Protein AF-A0A3A9VWP5-F1 (afdb_monomer_lite)

Structure (mmCIF, N/CA/C/O backbone):
data_AF-A0A3A9VWP5-F1
#
_entry.id   AF-A0A3A9VWP5-F1
#
loop_
_atom_site.group_PDB
_atom_site.id
_atom_site.type_symbol
_atom_site.label_atom_id
_atom_site.label_alt_id
_atom_site.label_comp_id
_atom_site.label_asym_id
_atom_site.label_entity_id
_atom_site.label_seq_id
_atom_site.pdbx_PDB_ins_code
_atom_site.Cartn_x
_atom_site.Cartn_y
_atom_site.Cartn_z
_atom_site.occupancy
_atom_site.B_iso_or_equiv
_atom_site.auth_seq_id
_atom_site.auth_comp_id
_atom_site.auth_asym_id
_atom_site.auth_atom_id
_atom_site.pdbx_PDB_model_num
ATOM 1 N N . MET A 1 1 ? 74.313 27.990 -19.756 1.00 39.00 1 MET A N 1
ATOM 2 C CA . MET A 1 1 ? 74.875 27.556 -18.460 1.00 39.00 1 MET A CA 1
ATOM 3 C C . MET A 1 1 ? 73.698 27.320 -17.524 1.00 39.00 1 MET A C 1
ATOM 5 O O . MET A 1 1 ? 72.881 28.217 -17.370 1.00 39.00 1 MET A O 1
ATOM 9 N N . LEU A 1 2 ? 73.520 26.075 -17.077 1.00 33.16 2 LEU A N 1
ATOM 10 C CA . LEU A 1 2 ? 72.328 25.573 -16.385 1.00 33.16 2 LEU A CA 1
ATOM 11 C C . LEU A 1 2 ? 72.135 26.225 -15.008 1.00 33.16 2 LEU A C 1
ATOM 13 O O . LEU A 1 2 ? 73.020 26.131 -14.165 1.00 33.16 2 LEU A O 1
ATOM 17 N N . VAL A 1 3 ? 70.945 26.770 -14.750 1.00 37.62 3 VAL A N 1
ATOM 18 C CA . VAL A 1 3 ? 70.418 26.945 -13.389 1.00 37.62 3 VAL A CA 1
ATOM 19 C C . VAL A 1 3 ? 69.231 25.995 -13.254 1.00 37.62 3 VAL A C 1
ATOM 21 O O . VAL A 1 3 ? 68.111 26.291 -13.666 1.00 37.62 3 VAL A O 1
ATOM 24 N N . MET A 1 4 ? 69.518 24.790 -12.759 1.00 35.00 4 MET A N 1
ATOM 25 C CA . MET A 1 4 ? 68.520 23.766 -12.459 1.00 35.00 4 MET A CA 1
ATOM 26 C C . MET A 1 4 ? 67.731 24.177 -11.212 1.00 35.00 4 MET A C 1
ATOM 28 O O . MET A 1 4 ? 68.293 24.315 -10.128 1.00 35.00 4 MET A O 1
ATOM 32 N N . HIS A 1 5 ? 66.420 24.340 -11.380 1.00 41.31 5 HIS A N 1
ATOM 33 C CA . HIS A 1 5 ? 65.449 24.437 -10.296 1.00 41.31 5 HIS A CA 1
ATOM 34 C C . HIS A 1 5 ? 65.442 23.144 -9.462 1.00 41.31 5 HIS A C 1
ATOM 36 O O . HIS A 1 5 ? 65.261 22.045 -9.992 1.00 41.31 5 HIS A O 1
ATOM 42 N N . GLN A 1 6 ? 65.601 23.270 -8.143 1.00 43.25 6 GLN A N 1
ATOM 43 C CA . GLN A 1 6 ? 65.328 22.198 -7.188 1.00 43.25 6 GLN A CA 1
ATOM 44 C C . GLN A 1 6 ? 63.811 22.056 -6.998 1.00 43.25 6 GLN A C 1
ATOM 46 O O . GLN A 1 6 ? 63.169 22.903 -6.384 1.00 43.25 6 GLN A O 1
ATOM 51 N N . HIS A 1 7 ? 63.237 20.960 -7.498 1.00 41.66 7 HIS A N 1
ATOM 52 C CA . HIS A 1 7 ? 61.885 20.538 -7.141 1.00 41.66 7 HIS A CA 1
ATOM 53 C C . HIS A 1 7 ? 61.901 19.701 -5.857 1.00 41.66 7 HIS A C 1
ATOM 55 O O . HIS A 1 7 ? 62.554 18.659 -5.762 1.00 41.66 7 HIS A O 1
ATOM 61 N N . ILE A 1 8 ? 61.129 20.175 -4.884 1.00 46.69 8 ILE A N 1
ATOM 62 C CA . ILE A 1 8 ? 60.758 19.520 -3.630 1.00 46.69 8 ILE A CA 1
ATOM 63 C C . ILE A 1 8 ? 60.164 18.133 -3.929 1.00 46.69 8 ILE A C 1
ATOM 65 O O . ILE A 1 8 ? 59.113 18.009 -4.556 1.00 46.69 8 ILE A O 1
ATOM 69 N N . LYS A 1 9 ? 60.829 17.068 -3.466 1.00 42.22 9 LYS A N 1
ATOM 70 C CA . LYS A 1 9 ? 60.308 15.694 -3.512 1.00 42.22 9 LYS A CA 1
ATOM 71 C C . LYS A 1 9 ? 59.456 15.416 -2.272 1.00 42.22 9 LYS A C 1
ATOM 73 O O . LYS A 1 9 ? 59.948 14.834 -1.310 1.00 42.22 9 LYS A O 1
ATOM 78 N N . HIS A 1 10 ? 58.165 15.737 -2.314 1.00 45.00 10 HIS A N 1
ATOM 79 C CA . HIS A 1 10 ? 57.193 15.073 -1.440 1.00 45.00 10 HIS A CA 1
ATOM 80 C C . HIS A 1 10 ? 56.807 13.727 -2.063 1.00 45.00 10 HIS A C 1
ATOM 82 O O . HIS A 1 10 ? 55.883 13.621 -2.869 1.00 45.00 10 HIS A O 1
ATOM 88 N N . LYS A 1 11 ? 57.559 12.675 -1.718 1.00 43.53 11 LYS A N 1
ATOM 89 C CA . LYS A 1 11 ? 57.150 11.298 -2.007 1.00 43.53 11 LYS A CA 1
ATOM 90 C C . LYS A 1 11 ? 56.018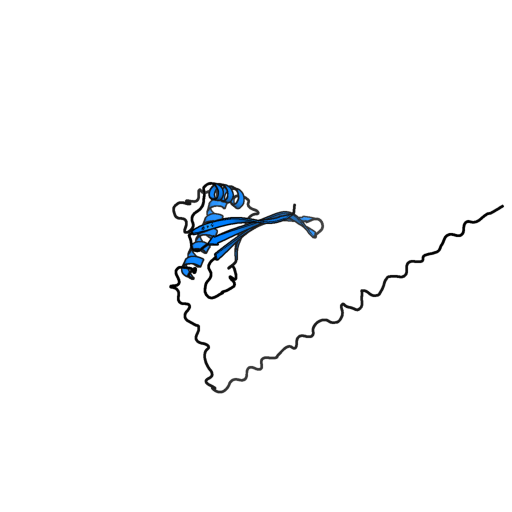 10.911 -1.054 1.00 43.53 11 LYS A C 1
ATOM 92 O O . LYS A 1 11 ? 56.211 10.820 0.153 1.00 43.53 11 LYS A O 1
ATOM 97 N N . LYS A 1 12 ? 54.846 10.685 -1.647 1.00 55.56 12 LYS A N 1
ATOM 98 C CA . LYS A 1 12 ? 53.673 10.015 -1.081 1.00 55.56 12 LYS A CA 1
ATOM 99 C C . LYS A 1 12 ? 54.084 8.711 -0.384 1.00 55.56 12 LYS A C 1
ATOM 101 O O . LYS A 1 12 ? 54.496 7.774 -1.061 1.00 55.56 12 LYS A O 1
ATOM 106 N N . ILE A 1 13 ? 53.943 8.650 0.937 1.00 56.09 13 ILE A N 1
ATOM 107 C CA . ILE A 1 13 ? 53.960 7.405 1.720 1.00 56.09 13 ILE A CA 1
ATOM 108 C C . ILE A 1 13 ? 52.881 7.542 2.797 1.00 56.09 13 ILE A C 1
ATOM 110 O O . ILE A 1 13 ? 53.168 7.867 3.941 1.00 56.09 13 ILE A O 1
ATOM 114 N N . ILE A 1 14 ? 51.618 7.358 2.410 1.00 54.03 14 ILE A N 1
ATOM 115 C CA . ILE A 1 14 ? 50.503 7.125 3.341 1.00 54.03 14 ILE A CA 1
ATOM 116 C C . ILE A 1 14 ? 49.572 6.103 2.681 1.00 54.03 14 ILE A C 1
ATOM 118 O O . ILE A 1 14 ? 48.501 6.440 2.195 1.00 54.03 14 ILE A O 1
ATOM 122 N N . LEU A 1 15 ? 50.040 4.861 2.558 1.00 54.78 15 LEU A N 1
ATOM 123 C CA . LEU A 1 15 ? 49.226 3.681 2.245 1.00 54.78 15 LEU A CA 1
ATOM 124 C C . LEU A 1 15 ? 50.148 2.468 2.453 1.00 54.78 15 LEU A C 1
ATOM 126 O O . LEU A 1 15 ? 50.967 2.195 1.577 1.00 54.78 15 LEU A O 1
ATOM 130 N N . PRO A 1 16 ? 50.155 1.834 3.644 1.00 48.56 16 PRO A N 1
ATOM 131 C CA . PRO A 1 16 ? 49.133 0.824 3.924 1.00 48.56 16 PRO A CA 1
ATOM 132 C C . PRO A 1 16 ? 48.898 0.608 5.439 1.00 48.56 16 PRO A C 1
ATOM 134 O O . PRO A 1 16 ? 49.611 -0.155 6.081 1.00 48.56 16 PRO A O 1
ATOM 137 N N . LEU A 1 17 ? 47.891 1.243 6.039 1.00 48.75 17 LEU A N 1
ATOM 138 C CA . LEU A 1 17 ? 47.486 0.925 7.426 1.00 48.75 17 LEU A CA 1
ATOM 139 C C . LEU A 1 17 ? 46.005 0.545 7.562 1.00 48.75 17 LEU A C 1
ATOM 141 O O . LEU A 1 17 ? 45.564 0.162 8.638 1.00 48.75 17 LEU A O 1
ATOM 145 N N . LEU A 1 18 ? 45.249 0.560 6.460 1.00 51.25 18 LEU A N 1
ATOM 146 C CA . LEU A 1 18 ? 43.810 0.269 6.455 1.00 51.25 18 LEU A CA 1
ATOM 147 C C . LEU A 1 18 ? 43.451 -1.214 6.242 1.00 51.25 18 LEU A C 1
ATOM 149 O O . LEU A 1 18 ? 42.279 -1.563 6.304 1.00 51.25 18 LEU A O 1
ATOM 153 N N . VAL A 1 19 ? 44.430 -2.102 6.029 1.00 53.31 19 VAL A N 1
ATOM 154 C CA . VAL A 1 19 ? 44.166 -3.512 5.657 1.00 53.31 19 VAL A CA 1
ATOM 155 C C . VAL A 1 19 ? 44.115 -4.467 6.865 1.00 53.31 19 VAL A C 1
ATOM 157 O O . VAL A 1 19 ? 43.630 -5.585 6.743 1.00 53.31 19 VAL A O 1
ATOM 160 N N . ILE A 1 20 ? 44.535 -4.052 8.066 1.00 52.91 20 ILE A N 1
ATOM 161 C CA . ILE A 1 20 ? 44.650 -4.977 9.217 1.00 52.91 20 ILE A CA 1
ATOM 162 C C . ILE A 1 20 ? 43.357 -5.067 10.060 1.00 52.91 20 ILE A C 1
ATOM 164 O O . ILE A 1 20 ? 43.195 -6.005 10.838 1.00 52.91 20 ILE A O 1
ATOM 168 N N . TYR A 1 21 ? 42.377 -4.176 9.87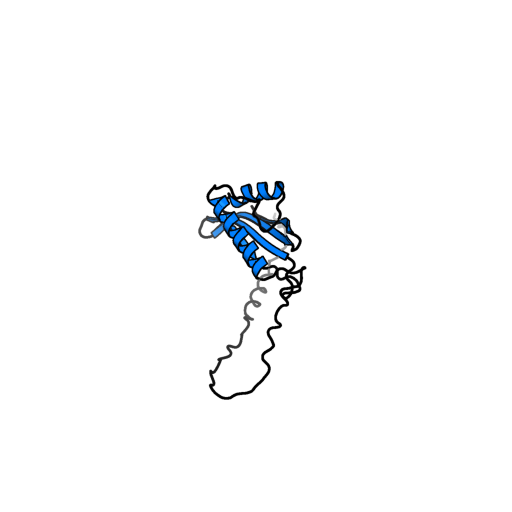0 1.00 50.66 21 TYR A N 1
ATOM 169 C CA . TYR A 1 21 ? 41.149 -4.188 10.685 1.00 50.66 21 TYR A CA 1
ATOM 170 C C . TYR A 1 21 ? 40.071 -5.190 10.225 1.00 50.66 21 TYR A C 1
ATOM 172 O O . TYR A 1 21 ? 39.082 -5.383 10.926 1.00 50.66 21 TYR A O 1
ATOM 180 N N . PHE A 1 22 ? 40.261 -5.875 9.091 1.00 52.00 22 PHE A N 1
ATOM 181 C CA . PHE A 1 22 ? 39.265 -6.804 8.531 1.00 52.00 22 PHE A CA 1
ATOM 182 C C . PHE A 1 22 ? 39.345 -8.251 9.058 1.00 52.00 22 PHE A C 1
ATOM 184 O O . PHE A 1 22 ? 38.541 -9.085 8.651 1.00 52.00 22 PHE A O 1
ATOM 191 N N . LEU A 1 23 ? 40.276 -8.575 9.967 1.00 50.50 23 LEU A N 1
ATOM 192 C CA . LEU A 1 23 ? 40.486 -9.960 10.429 1.00 50.50 23 LEU A CA 1
ATOM 193 C C . LEU A 1 23 ? 39.934 -10.292 11.824 1.00 50.50 23 LEU A C 1
ATOM 195 O O . LEU A 1 23 ? 40.005 -11.449 12.235 1.00 50.50 23 LEU A O 1
ATOM 199 N N . PHE A 1 24 ? 39.293 -9.354 12.526 1.00 52.22 24 PHE A N 1
ATOM 200 C CA . PHE A 1 24 ? 38.488 -9.690 13.709 1.00 52.22 24 PHE A CA 1
ATOM 201 C C . PHE A 1 24 ? 37.051 -10.041 13.307 1.00 52.22 24 PHE A C 1
ATOM 203 O O . PHE A 1 24 ? 36.079 -9.419 13.726 1.00 52.22 24 PHE A O 1
ATOM 210 N N . GLY A 1 25 ? 36.931 -11.080 12.476 1.00 49.72 25 GLY A N 1
ATOM 211 C CA . GLY A 1 25 ? 35.673 -11.782 12.260 1.00 49.72 25 GLY A CA 1
ATOM 212 C C . GLY A 1 25 ? 35.195 -12.384 13.580 1.00 49.72 25 GLY A C 1
ATOM 213 O O . GLY A 1 25 ? 35.897 -13.179 14.210 1.00 49.72 25 GLY A O 1
ATOM 214 N N . CYS A 1 26 ? 34.002 -11.980 14.012 1.00 48.62 26 CYS A N 1
ATOM 215 C CA . CYS A 1 26 ? 33.315 -12.529 15.169 1.00 48.62 26 CYS A CA 1
ATOM 216 C C . CYS A 1 26 ? 33.244 -14.062 15.080 1.00 48.62 26 CYS A C 1
ATOM 218 O O . CYS A 1 26 ? 32.480 -14.619 14.294 1.00 48.62 26 CYS A O 1
ATOM 220 N N . LYS A 1 27 ? 33.998 -14.758 15.938 1.00 51.50 27 LYS A N 1
ATOM 221 C CA . LYS A 1 27 ? 33.702 -16.149 16.287 1.00 51.50 27 LYS A CA 1
ATOM 222 C C . LYS A 1 27 ? 32.406 -16.159 17.096 1.00 51.50 27 LYS A C 1
ATOM 224 O O . LYS A 1 27 ? 32.422 -15.829 18.278 1.00 51.50 27 LYS A O 1
ATOM 229 N N . GLN A 1 28 ? 31.290 -16.535 16.478 1.00 56.50 28 GLN A N 1
ATOM 230 C CA . GLN A 1 28 ? 30.118 -16.974 17.233 1.00 56.50 28 GLN A CA 1
ATOM 231 C C . GLN A 1 28 ? 30.307 -18.449 17.624 1.00 56.50 28 GLN A C 1
ATOM 233 O O . GLN A 1 28 ? 30.617 -19.269 16.756 1.00 56.50 28 GLN A O 1
ATOM 238 N N . PRO A 1 29 ? 30.150 -18.818 18.906 1.00 45.47 29 PRO A N 1
ATOM 239 C CA . PRO A 1 29 ? 30.173 -20.214 19.307 1.00 45.47 29 PRO A CA 1
ATOM 240 C C . PRO A 1 29 ? 28.915 -20.917 18.783 1.00 45.47 29 PRO A C 1
ATOM 242 O O . PRO A 1 29 ? 27.793 -20.544 19.129 1.00 45.47 29 PRO A O 1
ATOM 245 N N . LYS A 1 30 ? 29.107 -21.965 17.972 1.00 47.75 30 LYS A N 1
ATOM 246 C CA . LYS A 1 30 ? 28.083 -22.990 17.752 1.00 47.75 30 LYS A CA 1
ATOM 247 C C . LYS A 1 30 ? 27.788 -23.632 19.107 1.00 47.75 30 LYS A C 1
ATOM 249 O O . LYS A 1 30 ? 28.654 -24.292 19.672 1.00 47.75 30 LYS A O 1
ATOM 254 N N . LYS A 1 31 ? 26.590 -23.407 19.646 1.00 41.41 31 LYS A N 1
ATOM 255 C CA . LYS A 1 31 ? 26.043 -24.279 20.683 1.00 41.41 31 LYS A CA 1
ATOM 256 C C . LYS A 1 31 ? 25.399 -25.458 19.972 1.00 41.41 31 LYS A C 1
ATOM 258 O O . LYS A 1 31 ? 24.345 -25.305 19.360 1.00 41.41 31 LYS A O 1
ATOM 263 N N . ASP A 1 32 ? 26.066 -26.601 20.041 1.00 38.09 32 ASP A N 1
ATOM 264 C CA . ASP A 1 32 ? 25.454 -27.895 19.782 1.00 38.09 32 ASP A CA 1
ATOM 265 C C . ASP A 1 32 ? 24.284 -28.065 20.756 1.00 38.09 32 ASP A C 1
ATOM 267 O O . ASP A 1 32 ? 24.464 -28.088 21.976 1.00 38.09 32 ASP A O 1
ATOM 271 N N . VAL A 1 33 ? 23.065 -28.129 20.223 1.00 34.00 33 VAL A N 1
ATOM 272 C CA . VAL A 1 33 ? 21.908 -28.588 20.990 1.00 34.00 33 VAL A CA 1
ATOM 273 C C . VAL A 1 33 ? 21.975 -30.108 20.983 1.00 34.00 33 VAL A C 1
ATOM 275 O O . VAL A 1 33 ? 21.520 -30.767 20.051 1.00 34.00 33 VAL A O 1
ATOM 278 N N . VAL A 1 34 ? 22.599 -30.651 22.026 1.00 34.94 34 VAL A N 1
ATOM 279 C CA . VAL A 1 34 ? 22.413 -32.040 22.438 1.00 34.94 34 VAL A CA 1
ATOM 280 C C . VAL A 1 34 ? 20.942 -32.183 22.826 1.00 34.94 34 VAL A C 1
ATOM 282 O O . VAL A 1 34 ? 20.471 -31.537 23.761 1.00 34.94 34 VAL A O 1
ATOM 285 N N . ILE A 1 35 ? 20.203 -32.983 22.061 1.00 37.78 35 ILE A N 1
ATOM 286 C CA . ILE A 1 35 ? 18.861 -33.427 22.429 1.00 37.78 35 ILE A CA 1
ATOM 287 C C . ILE A 1 35 ? 19.057 -34.472 23.526 1.00 37.78 35 ILE A C 1
ATOM 289 O O . ILE A 1 35 ? 19.353 -35.627 23.229 1.00 37.78 35 ILE A O 1
ATOM 293 N N . ASP A 1 36 ? 18.927 -34.049 24.781 1.00 31.66 36 ASP A N 1
ATOM 294 C CA . ASP A 1 36 ? 18.772 -34.961 25.908 1.00 31.66 36 ASP A CA 1
ATOM 295 C C . ASP A 1 36 ? 17.282 -35.044 26.257 1.00 31.66 36 ASP A C 1
ATOM 297 O O . ASP A 1 36 ? 16.628 -34.055 26.603 1.00 31.66 36 ASP A O 1
ATOM 301 N N . VAL A 1 37 ? 16.722 -36.232 26.058 1.00 42.62 37 VAL A N 1
ATOM 302 C CA . VAL A 1 37 ? 15.343 -36.576 26.391 1.00 42.62 37 VAL A CA 1
ATOM 303 C C . VAL A 1 37 ? 15.365 -37.107 27.815 1.00 42.62 37 VAL A C 1
ATOM 305 O O . VAL A 1 37 ? 15.712 -38.267 27.994 1.00 42.62 37 VAL A O 1
ATOM 308 N N . SER A 1 38 ? 14.968 -36.309 28.813 1.00 37.00 38 SER A N 1
ATOM 309 C CA . SER A 1 38 ? 14.271 -36.805 30.016 1.00 37.00 38 SER A CA 1
ATOM 310 C C . SER A 1 38 ? 14.025 -35.717 31.071 1.00 37.00 38 SER A C 1
ATOM 312 O O . SER A 1 38 ? 14.911 -34.955 31.443 1.00 37.00 38 SER A O 1
ATOM 314 N N . SER A 1 39 ? 12.829 -35.807 31.660 1.00 35.19 39 SER A N 1
ATOM 315 C CA . SER A 1 39 ? 12.417 -35.382 33.008 1.00 35.19 39 SER A CA 1
ATOM 316 C C . SER A 1 39 ? 12.079 -33.907 33.285 1.00 35.19 39 SER A C 1
ATOM 318 O O . SER A 1 39 ? 12.922 -33.082 33.609 1.00 35.19 39 SER A O 1
ATOM 320 N N . ASN A 1 40 ? 10.764 -33.651 33.244 1.00 41.94 40 ASN A N 1
ATOM 321 C CA . ASN A 1 40 ? 9.953 -32.876 34.194 1.00 41.94 40 ASN A CA 1
ATOM 322 C C . ASN A 1 40 ? 10.684 -31.931 35.160 1.00 41.94 40 ASN A C 1
ATOM 324 O O . ASN A 1 40 ? 11.117 -32.368 36.224 1.00 41.94 40 ASN A O 1
ATOM 328 N N . ILE A 1 41 ? 10.596 -30.625 34.893 1.00 36.34 41 ILE A N 1
ATOM 329 C CA . ILE A 1 41 ? 10.503 -29.598 35.936 1.00 36.34 41 ILE A CA 1
ATOM 330 C C . ILE A 1 41 ? 9.446 -28.583 35.490 1.00 36.34 41 ILE A C 1
ATOM 332 O O . ILE A 1 41 ? 9.575 -27.928 34.458 1.00 36.34 41 ILE A O 1
ATOM 336 N N . ASN A 1 42 ? 8.365 -28.515 36.268 1.00 45.38 42 ASN A N 1
ATOM 337 C CA . ASN A 1 42 ? 7.396 -27.431 36.245 1.00 45.38 42 ASN A CA 1
ATOM 338 C C . ASN A 1 42 ? 8.130 -26.110 36.470 1.00 45.38 42 ASN A C 1
ATOM 340 O O . ASN A 1 42 ? 8.498 -25.824 37.602 1.00 45.38 42 ASN A O 1
ATOM 344 N N . ASP A 1 43 ? 8.269 -25.290 35.435 1.00 36.25 43 ASP A N 1
ATOM 345 C CA . ASP A 1 43 ? 8.507 -23.869 35.628 1.00 36.25 43 ASP A CA 1
ATOM 346 C C . ASP A 1 43 ? 7.739 -23.060 34.587 1.00 36.25 43 ASP A C 1
ATOM 348 O O . ASP A 1 43 ? 8.029 -23.056 33.394 1.00 36.25 43 ASP A O 1
ATOM 352 N N . SER A 1 44 ? 6.677 -22.439 35.103 1.00 42.34 44 SER A N 1
ATOM 353 C CA . SER A 1 44 ? 6.071 -21.199 34.630 1.00 42.34 44 SER A CA 1
ATOM 354 C C . SER A 1 44 ? 6.069 -20.983 33.112 1.00 42.34 44 SER A C 1
ATOM 356 O O . SER A 1 44 ? 6.861 -20.231 32.553 1.00 42.34 44 SER A O 1
ATOM 358 N N . ILE A 1 45 ? 5.041 -21.539 32.459 1.00 39.69 45 ILE A N 1
ATOM 359 C CA . ILE A 1 45 ? 4.481 -20.959 31.233 1.00 39.69 45 ILE A CA 1
ATOM 360 C C . ILE A 1 45 ? 4.351 -19.449 31.497 1.00 39.69 45 ILE A C 1
ATOM 362 O O . ILE A 1 45 ? 3.547 -19.078 32.365 1.00 39.69 45 ILE A O 1
ATOM 366 N N . PRO A 1 46 ? 5.081 -18.552 30.803 1.00 38.44 46 PRO A N 1
ATOM 367 C CA . PRO A 1 46 ? 4.691 -17.162 30.820 1.00 38.44 46 PRO A CA 1
ATOM 368 C C . PRO A 1 46 ? 3.312 -17.171 30.179 1.00 38.44 46 PRO A C 1
ATOM 370 O O . PRO A 1 46 ? 3.171 -17.489 28.995 1.00 38.44 46 PRO A O 1
ATOM 373 N N . LYS A 1 47 ? 2.277 -16.934 30.998 1.00 37.50 47 LYS A N 1
ATOM 374 C CA . LYS A 1 47 ? 0.929 -16.632 30.527 1.00 37.50 47 LYS A CA 1
ATOM 375 C C . LYS A 1 47 ? 1.128 -15.739 29.311 1.00 37.50 47 LYS A C 1
ATOM 377 O O . LYS A 1 47 ? 1.603 -14.616 29.463 1.00 37.50 47 LYS A O 1
ATOM 382 N N . LYS A 1 48 ? 0.790 -16.238 28.116 1.00 41.59 48 LYS A N 1
ATOM 383 C CA . LYS A 1 48 ? 0.406 -15.365 27.014 1.00 41.59 48 LYS A CA 1
ATOM 384 C C . LYS A 1 48 ? -0.671 -14.497 27.633 1.00 41.59 48 LYS A C 1
ATOM 386 O O . LYS A 1 48 ? -1.781 -14.976 27.869 1.00 41.59 48 LYS A O 1
ATOM 391 N N . THR A 1 49 ? -0.294 -13.287 28.031 1.00 37.94 49 THR A N 1
ATOM 392 C CA . THR A 1 49 ? -1.226 -12.254 28.431 1.00 37.94 49 THR A CA 1
ATOM 393 C C . THR A 1 49 ? -2.224 -12.233 27.297 1.00 37.94 49 THR A C 1
ATOM 395 O O . THR A 1 49 ? -1.850 -11.950 26.161 1.00 37.94 49 THR A O 1
ATOM 398 N N . GLN A 1 50 ? -3.446 -12.689 27.571 1.00 42.94 50 GLN A N 1
ATOM 399 C CA . GLN A 1 50 ? -4.543 -12.529 26.639 1.00 42.94 50 GLN A CA 1
ATOM 400 C C . GLN A 1 50 ? -4.587 -11.031 26.376 1.00 42.94 50 GLN A C 1
ATOM 402 O O . GLN A 1 50 ? -4.923 -10.253 27.273 1.00 42.94 50 GLN A O 1
ATOM 407 N N . VAL A 1 51 ? -4.099 -10.634 25.201 1.00 48.78 51 VAL A N 1
ATOM 408 C CA . VAL A 1 51 ? -4.183 -9.264 24.723 1.00 48.78 51 VAL A CA 1
ATOM 409 C C . VAL A 1 51 ? -5.661 -8.938 24.828 1.00 48.78 51 VAL A C 1
ATOM 411 O O . VAL A 1 51 ? -6.499 -9.632 24.257 1.00 48.78 51 VAL A O 1
ATOM 414 N N . LYS A 1 52 ? -6.000 -7.972 25.682 1.00 45.75 52 LYS A N 1
ATOM 415 C CA . LYS A 1 52 ? -7.368 -7.483 25.788 1.00 45.75 52 LYS A CA 1
ATOM 416 C C . LYS A 1 52 ? -7.703 -6.863 24.432 1.00 45.75 52 LYS A C 1
ATOM 418 O O . LYS A 1 52 ? -7.423 -5.689 24.222 1.00 45.75 52 LYS A O 1
ATOM 423 N N . ASP A 1 53 ? -8.337 -7.637 23.556 1.00 54.72 53 ASP A N 1
ATOM 424 C CA . ASP A 1 53 ? -8.824 -7.247 22.220 1.00 54.72 53 ASP A CA 1
ATOM 425 C C . ASP A 1 53 ? -9.843 -6.081 22.236 1.00 54.72 53 ASP A C 1
ATOM 427 O O . ASP A 1 53 ? -10.347 -5.671 21.197 1.00 54.72 53 ASP A O 1
ATOM 431 N N . ASN A 1 54 ? -10.136 -5.500 23.404 1.00 57.50 54 ASN A N 1
ATOM 432 C CA . ASN A 1 54 ? -11.206 -4.525 23.607 1.00 57.50 54 ASN A CA 1
ATOM 433 C C . ASN A 1 54 ? -10.715 -3.117 23.978 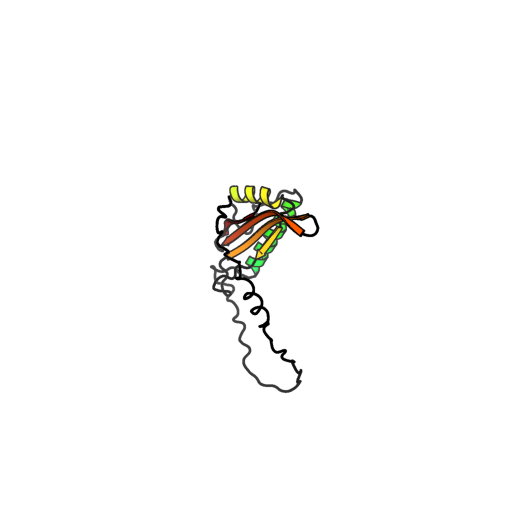1.00 57.50 54 ASN A C 1
ATOM 435 O O . ASN A 1 54 ? -11.492 -2.332 24.522 1.00 57.50 54 ASN A O 1
ATOM 439 N N . ASN A 1 55 ? -9.451 -2.759 23.730 1.00 70.44 55 ASN A N 1
ATOM 440 C CA . ASN A 1 55 ? -9.057 -1.353 23.841 1.00 70.44 55 ASN A CA 1
ATOM 441 C C . ASN A 1 55 ? -9.489 -0.603 22.564 1.00 70.44 55 ASN A C 1
ATOM 443 O O . ASN A 1 55 ? -8.897 -0.829 21.510 1.00 70.44 55 ASN A O 1
ATOM 447 N N . PRO A 1 56 ? -10.459 0.331 22.635 1.00 76.31 56 PRO A N 1
ATOM 448 C CA . PRO A 1 56 ? -10.986 1.025 21.456 1.00 76.31 56 PRO A CA 1
ATOM 449 C C . PRO A 1 56 ? -9.936 1.872 20.718 1.00 76.31 56 PRO A C 1
ATOM 451 O O . PRO A 1 56 ? -10.174 2.310 19.596 1.00 76.31 56 PRO A O 1
ATOM 454 N N . LYS A 1 57 ? -8.776 2.121 21.340 1.00 82.38 57 LYS A N 1
ATOM 455 C CA . LYS A 1 57 ? -7.671 2.890 20.757 1.00 82.38 57 LYS A CA 1
ATOM 456 C C . LYS A 1 57 ? -6.661 2.037 19.985 1.00 82.38 57 LYS A C 1
ATOM 458 O O . LYS A 1 57 ? -5.822 2.623 19.308 1.00 82.38 57 LYS A O 1
ATOM 463 N N . CYS A 1 58 ? -6.723 0.710 20.089 1.00 84.44 58 CYS A N 1
ATOM 464 C CA . CYS A 1 58 ? -5.805 -0.192 19.397 1.00 84.44 58 CYS A CA 1
ATOM 465 C C . CYS A 1 58 ? -6.514 -0.882 18.226 1.00 84.44 58 CYS A C 1
ATOM 467 O O . CYS A 1 58 ? -7.732 -1.077 18.230 1.00 84.44 58 CYS A O 1
ATOM 469 N N . PHE A 1 59 ? -5.742 -1.279 17.227 1.00 85.88 59 PHE A N 1
ATOM 470 C CA . PHE A 1 59 ? -6.171 -2.230 16.221 1.00 85.88 59 PHE A CA 1
ATOM 471 C C . PHE A 1 59 ? -6.171 -3.639 16.809 1.00 85.88 59 PHE A C 1
ATOM 473 O O . PHE A 1 59 ? -5.188 -4.083 17.400 1.00 85.88 59 PHE A O 1
ATOM 480 N N . SER A 1 60 ? -7.281 -4.345 16.621 1.00 85.50 60 SER A N 1
ATOM 481 C CA . SER A 1 60 ? -7.336 -5.787 16.843 1.00 85.50 60 SER A CA 1
ATOM 482 C C . SER A 1 60 ? -6.643 -6.527 15.697 1.00 85.50 60 SER A C 1
ATOM 484 O O . SER A 1 60 ? -6.446 -5.984 14.605 1.00 85.50 60 SER A O 1
ATOM 486 N N . THR A 1 61 ? -6.338 -7.809 15.901 1.00 83.81 61 THR A N 1
ATOM 487 C CA . THR A 1 61 ? -5.806 -8.668 14.826 1.00 83.81 61 THR A CA 1
ATOM 488 C C . THR A 1 61 ? -6.742 -8.704 13.610 1.00 83.81 61 THR A C 1
ATOM 490 O O . THR A 1 61 ? -6.280 -8.632 12.473 1.00 83.81 61 THR A O 1
ATOM 493 N N . ASN A 1 62 ? -8.057 -8.733 13.848 1.00 87.25 62 ASN A N 1
ATOM 494 C CA . ASN A 1 62 ? -9.077 -8.709 12.797 1.00 87.25 62 ASN A CA 1
ATOM 495 C C . ASN A 1 62 ? -9.078 -7.385 12.015 1.00 87.25 62 ASN A C 1
ATOM 497 O O . ASN A 1 62 ? -9.252 -7.384 10.800 1.00 87.25 62 ASN A O 1
ATOM 501 N N . ASP A 1 63 ? -8.858 -6.247 12.683 1.00 87.12 63 ASP A N 1
ATOM 502 C CA . ASP A 1 63 ? -8.746 -4.963 11.983 1.00 87.12 63 ASP A CA 1
ATOM 503 C C . ASP A 1 63 ? -7.526 -4.940 11.054 1.00 87.12 63 ASP A C 1
ATOM 505 O O . ASP A 1 63 ? -7.624 -4.497 9.909 1.00 87.12 63 ASP A O 1
ATOM 509 N N . ILE A 1 64 ? -6.386 -5.453 11.533 1.00 85.44 64 ILE A N 1
ATOM 510 C CA . ILE A 1 64 ? -5.148 -5.549 10.749 1.00 85.44 64 ILE A CA 1
ATOM 511 C C . ILE A 1 64 ? -5.371 -6.434 9.522 1.00 85.44 64 ILE A C 1
ATOM 513 O O . ILE A 1 64 ? -4.944 -6.080 8.425 1.00 85.44 64 ILE A O 1
ATOM 517 N N . GLU A 1 65 ? -6.056 -7.566 9.680 1.00 87.38 65 GLU A N 1
ATOM 518 C CA . GLU A 1 65 ? -6.375 -8.466 8.572 1.00 87.38 65 GLU A CA 1
ATOM 519 C C . GLU A 1 65 ? -7.315 -7.816 7.546 1.00 87.38 65 GLU A C 1
ATOM 521 O O . GLU A 1 65 ? -7.053 -7.883 6.345 1.00 87.38 65 GLU A O 1
ATOM 526 N N . LYS A 1 66 ? -8.362 -7.115 7.996 1.00 90.38 66 LYS A N 1
ATOM 527 C CA . LYS A 1 66 ? -9.279 -6.383 7.106 1.00 90.38 66 LYS A CA 1
ATOM 528 C C . LYS A 1 66 ? -8.561 -5.313 6.293 1.00 90.38 66 LYS A C 1
ATOM 530 O O . LYS A 1 66 ? -8.723 -5.258 5.077 1.00 90.38 66 LYS A O 1
ATOM 535 N N . ILE A 1 67 ? -7.747 -4.489 6.951 1.00 89.81 67 ILE A N 1
ATOM 536 C CA . ILE A 1 67 ? -6.950 -3.449 6.289 1.00 89.81 67 ILE A CA 1
ATOM 537 C C . ILE A 1 67 ? -5.921 -4.088 5.352 1.00 89.81 67 ILE A C 1
ATOM 539 O O . ILE A 1 67 ? -5.662 -3.577 4.264 1.00 89.81 67 ILE A O 1
ATOM 543 N N . SER A 1 68 ? -5.381 -5.245 5.732 1.00 86.75 68 SER A N 1
ATOM 544 C CA . SER A 1 68 ? -4.423 -5.965 4.908 1.00 86.75 68 SER A CA 1
ATOM 545 C C . SER A 1 68 ? -5.023 -6.472 3.602 1.00 86.75 68 SER A C 1
ATOM 547 O O . SER A 1 68 ? -4.502 -6.221 2.514 1.00 86.75 68 SER A O 1
ATOM 549 N N . ASN A 1 69 ? -6.172 -7.134 3.705 1.00 90.50 69 ASN A N 1
ATOM 550 C CA . ASN A 1 69 ? -6.906 -7.640 2.554 1.00 90.50 69 ASN A CA 1
ATOM 551 C C . ASN A 1 69 ? -7.418 -6.502 1.666 1.00 90.50 69 ASN A C 1
ATOM 553 O O . ASN A 1 69 ? -7.418 -6.633 0.443 1.00 90.50 69 ASN A O 1
ATOM 557 N N . HIS A 1 70 ? -7.794 -5.373 2.271 1.00 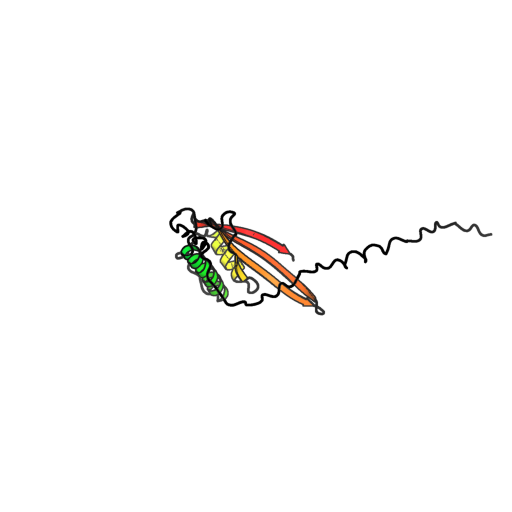92.56 70 HIS A N 1
ATOM 558 C CA . HIS A 1 70 ? -8.167 -4.162 1.549 1.00 92.56 70 HIS A CA 1
ATOM 559 C C . HIS A 1 70 ? -7.060 -3.677 0.612 1.00 92.56 70 HIS A C 1
ATOM 561 O O . HIS A 1 70 ? -7.310 -3.549 -0.584 1.00 92.56 70 HIS A O 1
ATOM 567 N N . TYR A 1 71 ? -5.836 -3.473 1.111 1.00 90.88 71 TYR A N 1
ATOM 568 C CA . TYR A 1 71 ? -4.735 -2.977 0.278 1.00 90.88 71 TYR A CA 1
ATOM 569 C C . TYR A 1 71 ? -4.323 -3.958 -0.821 1.00 90.88 71 TYR A C 1
ATOM 571 O O . TYR A 1 71 ? -4.105 -3.533 -1.954 1.00 90.88 71 TYR A O 1
ATOM 579 N N . LYS A 1 72 ? -4.309 -5.266 -0.525 1.00 89.56 72 LYS A N 1
ATOM 580 C CA . LYS A 1 72 ? -4.059 -6.308 -1.535 1.00 89.56 72 LYS A CA 1
ATOM 581 C C . LYS A 1 72 ? -5.078 -6.248 -2.673 1.00 89.56 72 LYS A C 1
ATOM 583 O O . LYS A 1 72 ? -4.698 -6.201 -3.839 1.00 89.56 72 LYS A O 1
ATOM 588 N N . LYS A 1 73 ? -6.370 -6.194 -2.332 1.00 92.44 73 LYS A N 1
ATOM 589 C CA . LYS A 1 73 ? -7.458 -6.107 -3.315 1.00 92.44 73 LYS A CA 1
ATOM 590 C C . LYS A 1 73 ? -7.397 -4.801 -4.107 1.00 92.44 73 LYS A C 1
ATOM 592 O O . LYS A 1 73 ? -7.642 -4.795 -5.307 1.00 92.44 73 LYS A O 1
ATOM 597 N N . LEU A 1 74 ? -7.094 -3.693 -3.436 1.00 92.44 74 LEU A N 1
ATOM 598 C CA . LEU A 1 74 ? -6.981 -2.379 -4.055 1.00 92.44 74 LEU A CA 1
ATOM 599 C C . LEU A 1 74 ? -5.849 -2.342 -5.092 1.00 92.44 74 LEU A C 1
ATOM 601 O O . LEU A 1 74 ? -6.069 -1.869 -6.206 1.00 92.44 74 LEU A O 1
ATOM 605 N N . GLU A 1 75 ? -4.677 -2.892 -4.769 1.00 91.12 75 GLU A N 1
ATOM 606 C CA . GLU A 1 75 ? -3.566 -3.026 -5.715 1.00 91.12 75 GLU A CA 1
ATOM 607 C C . GLU A 1 75 ? -3.938 -3.913 -6.914 1.00 91.12 75 GLU A C 1
ATOM 609 O O . GLU A 1 75 ? -3.756 -3.497 -8.058 1.00 91.12 75 GLU A O 1
ATOM 614 N N . GLU A 1 76 ? -4.502 -5.098 -6.666 1.00 91.69 76 GLU A N 1
ATOM 615 C CA . GLU A 1 76 ? -4.907 -6.052 -7.708 1.00 91.69 76 GLU A CA 1
ATOM 616 C C . GLU A 1 76 ? -5.907 -5.436 -8.699 1.00 91.69 76 GLU A C 1
ATOM 618 O O . GLU A 1 76 ? -5.691 -5.447 -9.914 1.00 91.69 76 GLU A O 1
ATOM 623 N N . VAL A 1 77 ? -6.983 -4.838 -8.180 1.00 92.38 77 VAL A N 1
ATOM 624 C CA . VAL A 1 77 ? -8.047 -4.238 -8.993 1.00 92.38 77 VAL A CA 1
ATOM 625 C C . VAL A 1 77 ? -7.510 -3.063 -9.808 1.00 92.38 77 VAL A C 1
ATOM 627 O O . VAL A 1 77 ? -7.722 -3.026 -11.021 1.00 92.38 77 VAL A O 1
ATOM 630 N N . ILE A 1 78 ? -6.764 -2.140 -9.189 1.00 90.75 78 ILE A N 1
ATOM 631 C CA . ILE A 1 78 ? -6.227 -0.970 -9.898 1.00 90.75 78 ILE A CA 1
ATOM 632 C C . ILE A 1 78 ? -5.254 -1.394 -11.008 1.00 90.75 78 ILE A C 1
ATOM 634 O O . ILE A 1 78 ? -5.324 -0.846 -12.112 1.00 90.75 78 ILE A O 1
ATOM 638 N N . LYS A 1 79 ? -4.389 -2.387 -10.756 1.00 90.19 79 LYS A N 1
ATOM 639 C CA . LYS A 1 79 ? -3.454 -2.918 -11.763 1.00 90.19 79 LYS A CA 1
ATOM 640 C C . LYS A 1 79 ? -4.155 -3.633 -12.913 1.00 90.19 79 LYS A C 1
ATOM 642 O O . LYS A 1 79 ? -3.694 -3.544 -14.046 1.00 90.19 79 LYS A O 1
ATOM 647 N N . SER A 1 80 ? -5.282 -4.292 -12.648 1.00 91.00 80 SER A N 1
ATOM 648 C CA . SER A 1 80 ? -6.102 -4.927 -13.690 1.00 91.00 80 SER A CA 1
ATOM 649 C C . SER A 1 80 ? -6.861 -3.929 -14.580 1.00 91.00 80 SER A C 1
ATOM 651 O O . SER A 1 80 ? -7.472 -4.325 -15.569 1.00 91.00 80 SER A O 1
ATOM 653 N N . GLY A 1 81 ? -6.839 -2.632 -14.245 1.00 87.88 81 GLY A N 1
ATOM 654 C CA . GLY A 1 81 ? -7.561 -1.587 -14.974 1.00 87.88 81 GLY A CA 1
ATOM 655 C C . GLY A 1 81 ? -9.050 -1.489 -14.627 1.00 87.88 81 GLY A C 1
ATOM 656 O O . GLY A 1 81 ? -9.753 -0.669 -15.216 1.00 87.88 81 GLY A O 1
ATOM 657 N N . VAL A 1 82 ? -9.523 -2.280 -13.662 1.00 91.06 82 VAL A N 1
ATOM 658 C CA . VAL A 1 82 ? -10.901 -2.250 -13.162 1.00 91.06 82 VAL A CA 1
ATOM 659 C C . VAL A 1 82 ? -11.073 -1.108 -12.154 1.00 91.06 82 VAL A C 1
ATOM 661 O O . VAL A 1 82 ? -10.146 -0.732 -11.433 1.00 91.06 82 VAL A O 1
ATOM 664 N N . GLU A 1 83 ? -12.270 -0.521 -12.102 1.00 89.00 83 GLU A N 1
ATOM 665 C CA . GLU A 1 83 ? -12.590 0.495 -11.103 1.00 89.00 83 GLU A CA 1
ATOM 666 C C . GLU A 1 83 ? -12.759 -0.127 -9.710 1.00 89.00 83 GLU A C 1
ATOM 668 O O . GLU A 1 83 ? -13.569 -1.028 -9.499 1.00 89.00 83 GLU A O 1
ATOM 673 N N . TYR A 1 84 ? -11.982 0.375 -8.751 1.00 91.50 84 TYR A N 1
ATOM 674 C CA . TYR A 1 84 ? -12.110 0.011 -7.347 1.00 91.50 84 TYR A CA 1
ATOM 675 C C . TYR A 1 84 ? -13.181 0.867 -6.661 1.00 91.50 84 TYR A C 1
ATOM 677 O O . TYR A 1 84 ? -13.149 2.097 -6.756 1.00 91.50 84 TYR A O 1
ATOM 685 N N . ASP A 1 85 ? -14.088 0.218 -5.933 1.00 90.38 85 ASP A N 1
ATOM 686 C CA . ASP A 1 85 ? -15.105 0.875 -5.116 1.00 90.38 85 ASP A CA 1
ATOM 687 C C . ASP A 1 85 ? -14.542 1.271 -3.741 1.00 90.38 85 ASP A C 1
ATOM 689 O O . ASP A 1 85 ? -14.361 0.440 -2.850 1.00 90.38 85 ASP A O 1
ATOM 693 N N . PHE A 1 86 ? -14.289 2.567 -3.564 1.00 91.38 86 PHE A N 1
ATOM 694 C CA . PHE A 1 86 ? -13.784 3.134 -2.314 1.00 91.38 86 PHE A CA 1
ATOM 695 C C . PHE A 1 86 ? -14.871 3.317 -1.242 1.00 91.38 86 PHE A C 1
ATOM 697 O O . PHE A 1 86 ? -14.525 3.551 -0.086 1.00 91.38 86 PHE A O 1
ATOM 704 N N . THR A 1 87 ? -16.162 3.192 -1.580 1.00 88.81 87 THR A N 1
ATOM 705 C CA . THR A 1 87 ? -17.265 3.413 -0.623 1.00 88.81 87 THR A CA 1
ATOM 706 C C . THR A 1 87 ? -17.342 2.330 0.453 1.00 88.81 87 THR A C 1
ATOM 708 O O . THR A 1 87 ? -17.757 2.606 1.574 1.00 88.81 87 THR A O 1
ATOM 711 N N . ASN A 1 88 ? -16.872 1.119 0.138 1.00 86.00 88 ASN A N 1
ATOM 712 C CA . ASN A 1 88 ? -16.835 -0.034 1.043 1.00 86.00 88 ASN A CA 1
ATOM 713 C C . ASN A 1 88 ? -15.447 -0.266 1.673 1.00 86.00 88 ASN A C 1
ATOM 715 O O . ASN A 1 88 ? -15.139 -1.362 2.149 1.00 86.00 88 ASN A O 1
ATOM 719 N N . SER A 1 89 ? -14.588 0.755 1.654 1.00 90.31 89 SER A N 1
ATOM 720 C CA . SER A 1 89 ? -13.254 0.701 2.250 1.00 90.31 89 SER A CA 1
ATOM 721 C C . SER A 1 89 ? -13.326 0.631 3.788 1.00 90.31 89 SER A C 1
ATOM 723 O O . SER A 1 89 ? -14.128 1.339 4.395 1.00 90.31 89 SER A O 1
ATOM 725 N N . PRO A 1 90 ? -12.460 -0.153 4.463 1.00 89.44 90 PRO A N 1
ATOM 726 C CA . PRO A 1 90 ? -12.346 -0.149 5.923 1.00 89.44 90 PRO A CA 1
ATOM 727 C C . PRO A 1 90 ? -11.648 1.108 6.475 1.00 89.44 90 PRO A C 1
ATOM 729 O O . PRO A 1 90 ? -11.507 1.240 7.691 1.00 89.44 90 PRO A O 1
ATOM 732 N N . VAL A 1 91 ? -11.167 1.997 5.601 1.00 89.94 91 VAL A N 1
ATOM 733 C CA . VAL A 1 91 ? -10.519 3.270 5.946 1.00 89.94 91 VAL A CA 1
ATOM 734 C C . VAL A 1 91 ? -11.085 4.402 5.097 1.00 89.94 91 VAL A C 1
ATOM 736 O O . VAL A 1 91 ? -11.508 4.183 3.960 1.00 89.94 91 VAL A O 1
ATOM 739 N N . GLU A 1 92 ? -11.055 5.617 5.626 1.00 89.50 92 GLU A N 1
ATOM 740 C CA . GLU A 1 92 ? -11.567 6.788 4.922 1.00 89.50 92 GLU A CA 1
ATOM 741 C C . GLU A 1 92 ? -10.462 7.436 4.085 1.00 89.50 92 GLU A C 1
ATOM 743 O O . GLU A 1 92 ? -9.398 7.795 4.595 1.00 89.50 92 GLU A O 1
ATOM 748 N N . TYR A 1 93 ? -10.731 7.606 2.791 1.00 90.00 93 TYR A N 1
ATOM 749 C CA . TYR A 1 93 ? -9.852 8.309 1.863 1.00 90.00 93 TYR A CA 1
ATOM 750 C C . TYR A 1 93 ? -10.458 9.652 1.478 1.00 90.00 93 TYR A C 1
ATOM 752 O O . TYR A 1 93 ? -11.663 9.750 1.249 1.00 90.00 93 TYR A O 1
ATOM 760 N N . SER A 1 94 ? -9.620 10.677 1.334 1.00 91.56 94 SER A N 1
ATOM 761 C CA . SER A 1 94 ? -10.035 11.886 0.624 1.00 91.56 94 SER A CA 1
ATOM 762 C C . SER A 1 94 ? -10.028 11.657 -0.892 1.00 91.56 94 SER A C 1
ATOM 764 O O . SER A 1 94 ? -9.310 10.789 -1.395 1.00 91.56 94 SER A O 1
ATOM 766 N N . ASP A 1 95 ? -10.735 12.496 -1.652 1.00 92.69 95 ASP A N 1
ATOM 767 C CA . ASP A 1 95 ? -10.697 12.459 -3.124 1.00 92.69 95 ASP A CA 1
ATOM 768 C C . ASP A 1 95 ? -9.268 12.581 -3.674 1.00 92.69 95 ASP A C 1
ATOM 770 O O . ASP A 1 95 ? -8.902 11.949 -4.668 1.00 92.69 95 ASP A O 1
ATOM 774 N N . LYS A 1 96 ? -8.426 13.370 -2.993 1.00 92.81 96 LYS A N 1
ATOM 775 C CA . LYS A 1 96 ? -7.012 13.527 -3.338 1.00 92.81 96 LYS A CA 1
ATOM 776 C C . LYS A 1 96 ? -6.249 12.211 -3.171 1.00 92.81 96 LYS A C 1
ATOM 778 O O . LYS A 1 96 ? -5.450 11.871 -4.045 1.00 92.81 96 LYS A O 1
ATOM 783 N N . ASP A 1 97 ? -6.506 11.476 -2.092 1.00 92.25 97 ASP A N 1
ATOM 784 C CA . ASP A 1 97 ? -5.870 10.182 -1.827 1.00 92.25 97 ASP A CA 1
ATOM 785 C C . ASP A 1 97 ? -6.320 9.136 -2.850 1.00 92.25 97 ASP A C 1
ATOM 787 O O . ASP A 1 97 ? -5.491 8.406 -3.387 1.00 92.25 97 ASP A O 1
ATOM 791 N N . ILE A 1 98 ? -7.614 9.117 -3.191 1.00 92.81 98 ILE A N 1
ATOM 792 C CA . ILE A 1 98 ? -8.181 8.227 -4.215 1.00 92.81 98 ILE A CA 1
ATOM 793 C C . ILE A 1 98 ? -7.509 8.471 -5.569 1.00 92.81 98 ILE A C 1
ATOM 795 O O . ILE A 1 98 ? -7.056 7.530 -6.226 1.00 92.81 98 ILE A O 1
ATOM 799 N N . LEU A 1 99 ? -7.420 9.734 -5.996 1.00 93.44 99 LEU A N 1
ATOM 800 C CA . LEU A 1 99 ? -6.773 10.099 -7.257 1.00 93.44 99 LEU A CA 1
ATOM 801 C C . LEU A 1 99 ? -5.290 9.723 -7.266 1.00 93.44 99 LEU A C 1
ATOM 803 O O . LEU A 1 99 ? -4.790 9.238 -8.283 1.00 93.44 99 LEU A O 1
ATOM 807 N N . TRP A 1 100 ? -4.592 9.936 -6.151 1.00 92.56 100 TRP A N 1
ATOM 808 C CA . TRP A 1 100 ? -3.190 9.562 -6.014 1.00 92.56 100 TRP A CA 1
ATOM 809 C C . TRP A 1 100 ? -3.008 8.040 -6.091 1.00 92.56 100 TRP A C 1
ATOM 811 O O . TRP A 1 100 ? -2.236 7.573 -6.924 1.00 92.56 100 TRP A O 1
ATOM 821 N N . LEU A 1 101 ? -3.788 7.261 -5.333 1.00 92.19 101 LEU A N 1
ATOM 822 C CA . LEU A 1 101 ? -3.760 5.793 -5.346 1.00 92.19 101 LEU A CA 1
ATOM 823 C C . LEU A 1 101 ? -4.005 5.232 -6.748 1.00 92.19 101 LEU A C 1
ATOM 825 O O . LEU A 1 101 ? -3.237 4.393 -7.220 1.00 92.19 101 LEU A O 1
ATOM 829 N N . LYS A 1 102 ? -5.034 5.741 -7.443 1.00 91.69 102 LYS A N 1
ATOM 830 C CA . LYS A 1 102 ? -5.353 5.348 -8.824 1.00 91.69 102 LYS A CA 1
ATOM 831 C C . LYS A 1 102 ? -4.192 5.626 -9.786 1.00 91.69 102 LYS A C 1
ATOM 833 O O . LYS A 1 102 ? -4.013 4.865 -10.730 1.00 91.69 102 LYS A O 1
ATOM 838 N N . ARG A 1 103 ? -3.423 6.704 -9.599 1.00 90.69 103 ARG A N 1
ATOM 839 C CA . ARG A 1 103 ? -2.272 7.037 -10.462 1.00 90.69 103 ARG A CA 1
ATOM 840 C C . ARG A 1 103 ? -1.043 6.203 -10.123 1.00 90.69 103 ARG A C 1
ATOM 842 O O . ARG A 1 103 ? -0.431 5.647 -11.028 1.00 90.69 103 ARG A O 1
ATOM 849 N N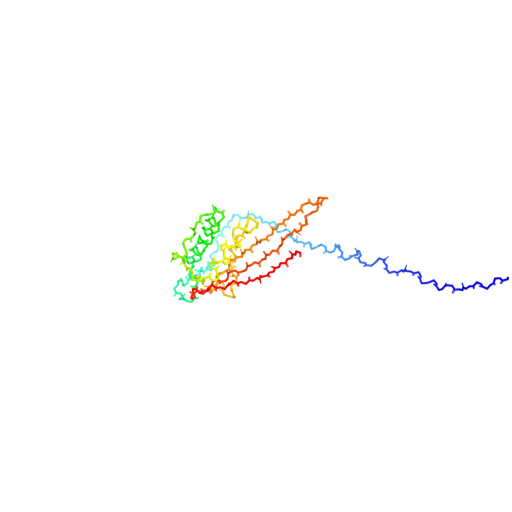 . THR A 1 104 ? -0.700 6.106 -8.842 1.00 90.31 104 THR A N 1
ATOM 850 C CA . THR A 1 104 ? 0.518 5.432 -8.381 1.00 90.31 104 THR A CA 1
ATOM 851 C C . THR A 1 104 ? 0.436 3.928 -8.612 1.00 90.31 104 THR A C 1
ATOM 853 O O . THR A 1 104 ? 1.317 3.364 -9.248 1.00 90.31 104 THR A O 1
ATOM 856 N N . LEU A 1 105 ? -0.647 3.272 -8.186 1.00 90.56 105 LEU A N 1
ATOM 857 C CA . LEU A 1 105 ? -0.748 1.808 -8.251 1.00 90.56 105 LEU A CA 1
ATOM 858 C C . LEU A 1 105 ? -1.029 1.262 -9.655 1.00 90.56 105 LEU A C 1
ATOM 860 O O . LEU A 1 105 ? -0.852 0.070 -9.885 1.00 90.56 105 LEU A O 1
ATOM 864 N N . LYS A 1 106 ? -1.418 2.115 -10.614 1.00 89.62 106 LYS A N 1
ATOM 865 C CA . LYS A 1 106 ? -1.484 1.733 -12.035 1.00 89.62 106 LYS A CA 1
ATOM 866 C C . LYS A 1 106 ? -0.110 1.457 -12.640 1.00 89.62 106 LYS A C 1
ATOM 868 O O . LYS A 1 106 ? -0.025 0.799 -13.672 1.00 89.62 106 LYS A O 1
ATOM 873 N N . ARG A 1 107 ? 0.959 1.983 -12.042 1.00 88.56 107 ARG A N 1
ATOM 874 C CA . ARG A 1 107 ? 2.325 1.773 -12.521 1.00 88.56 107 ARG A CA 1
ATOM 875 C C . ARG A 1 107 ? 2.744 0.345 -12.173 1.00 88.56 107 ARG A C 1
ATOM 877 O O . ARG A 1 107 ? 2.729 -0.035 -11.006 1.00 88.56 107 ARG A O 1
ATOM 884 N N . SER A 1 108 ? 3.137 -0.438 -13.175 1.00 82.62 108 SER A N 1
ATOM 885 C CA . SER A 1 108 ? 3.527 -1.848 -13.006 1.00 82.62 108 SER A CA 1
ATOM 886 C C . SER A 1 108 ? 4.700 -2.041 -12.039 1.00 82.62 108 SER A C 1
ATOM 888 O O . SER A 1 108 ? 4.758 -3.058 -11.347 1.00 82.62 108 SER A O 1
ATOM 890 N N . ILE A 1 109 ? 5.595 -1.052 -11.970 1.00 85.81 109 ILE A N 1
ATOM 891 C CA . ILE A 1 109 ? 6.769 -1.041 -11.090 1.00 85.81 109 ILE A CA 1
ATOM 892 C C . ILE A 1 109 ? 6.409 -0.851 -9.609 1.00 85.81 109 ILE A C 1
ATOM 894 O O . ILE A 1 109 ? 7.186 -1.226 -8.742 1.00 85.81 109 ILE A O 1
ATOM 898 N N . CYS A 1 110 ? 5.229 -0.302 -9.304 1.00 88.00 110 CYS A N 1
ATOM 899 C CA . CYS A 1 110 ? 4.807 -0.039 -7.933 1.00 88.00 110 CYS A CA 1
ATOM 900 C C . CYS A 1 110 ? 4.217 -1.295 -7.291 1.00 88.00 110 CYS A C 1
ATOM 902 O O . CYS A 1 110 ? 3.289 -1.886 -7.846 1.00 88.00 110 CYS A O 1
ATOM 904 N N . LYS A 1 111 ? 4.695 -1.690 -6.110 1.00 87.25 111 LYS A N 1
ATOM 905 C CA . LYS A 1 111 ? 4.188 -2.830 -5.331 1.00 87.25 111 LYS A CA 1
ATOM 906 C C . LYS A 1 111 ? 3.931 -2.444 -3.884 1.00 87.25 111 LYS A C 1
ATOM 908 O O . LYS A 1 111 ? 4.716 -1.720 -3.280 1.00 87.25 111 LYS A O 1
ATOM 913 N N . GLY A 1 112 ? 2.828 -2.942 -3.342 1.00 84.31 112 GLY A N 1
ATOM 914 C CA . GLY A 1 112 ? 2.438 -2.725 -1.963 1.00 84.31 112 GLY A CA 1
ATOM 915 C C . GLY A 1 112 ? 2.937 -3.794 -1.004 1.00 84.31 112 GLY A C 1
ATOM 916 O O . GLY A 1 112 ? 2.794 -4.987 -1.260 1.00 84.31 112 GLY A O 1
ATOM 917 N N . GLU A 1 113 ? 3.431 -3.386 0.160 1.00 81.50 113 GLU A N 1
ATOM 918 C CA . GLU A 1 113 ? 3.717 -4.290 1.268 1.00 81.50 113 GLU A CA 1
ATOM 919 C C . GLU A 1 113 ? 3.231 -3.700 2.591 1.00 81.50 113 GLU A C 1
ATOM 921 O O . GLU A 1 113 ? 3.548 -2.572 2.974 1.00 81.50 113 GLU A O 1
ATOM 926 N N . ILE A 1 114 ? 2.483 -4.497 3.345 1.00 79.19 114 ILE A N 1
ATOM 927 C CA . ILE A 1 114 ? 2.067 -4.118 4.692 1.00 79.19 114 ILE A CA 1
ATOM 928 C C . ILE A 1 114 ? 3.207 -4.449 5.633 1.00 79.19 114 ILE A C 1
ATOM 930 O O . ILE A 1 114 ? 3.462 -5.620 5.922 1.00 79.19 114 ILE A O 1
ATOM 934 N N . LYS A 1 115 ? 3.853 -3.417 6.166 1.00 68.88 115 LYS A N 1
ATOM 935 C CA . LYS A 1 115 ? 4.767 -3.588 7.291 1.00 68.88 115 LYS A CA 1
ATOM 936 C C . LYS A 1 115 ? 3.997 -3.234 8.547 1.00 68.88 115 LYS A C 1
ATOM 938 O O . LYS A 1 115 ? 3.513 -2.116 8.699 1.00 68.88 115 LYS A O 1
ATOM 943 N N . ARG A 1 116 ? 3.869 -4.193 9.468 1.00 60.47 116 ARG A N 1
ATOM 944 C CA . ARG A 1 116 ? 3.396 -3.862 10.815 1.00 60.47 116 ARG A CA 1
ATOM 945 C C . ARG A 1 116 ? 4.340 -2.798 11.364 1.00 60.47 116 ARG A C 1
ATOM 947 O O . ARG A 1 116 ? 5.540 -3.052 11.470 1.00 60.47 116 ARG A O 1
ATOM 954 N N . VAL A 1 117 ? 3.805 -1.620 11.673 1.00 58.31 117 VAL A N 1
ATOM 955 C CA . VAL A 1 117 ? 4.550 -0.647 12.467 1.00 58.31 117 VAL A CA 1
ATOM 956 C C . VAL A 1 117 ? 4.763 -1.326 13.804 1.00 58.31 117 VAL A C 1
ATOM 958 O O . VAL A 1 117 ? 3.798 -1.740 14.447 1.00 58.31 117 VAL A O 1
ATOM 961 N N . LYS A 1 118 ? 6.023 -1.502 14.192 1.00 52.91 118 LYS A N 1
ATOM 962 C CA . LYS A 1 118 ? 6.334 -1.687 15.602 1.00 52.91 118 LYS A CA 1
ATOM 963 C C . LYS A 1 118 ? 6.018 -0.350 16.253 1.00 52.91 118 LYS A C 1
ATOM 965 O O . LYS A 1 118 ? 6.845 0.556 16.218 1.00 52.91 118 LYS A O 1
ATOM 970 N N . ASP A 1 119 ? 4.782 -0.181 16.704 1.00 56.12 119 ASP A N 1
ATOM 971 C CA . ASP A 1 119 ? 4.488 0.890 17.643 1.00 56.12 119 ASP A CA 1
ATOM 972 C C . ASP A 1 119 ? 5.311 0.605 18.914 1.00 56.12 119 ASP A C 1
ATOM 974 O O . ASP A 1 119 ? 5.613 -0.552 19.209 1.00 56.12 119 ASP A O 1
ATOM 978 N N . ASP A 1 120 ? 5.668 1.639 19.682 1.00 53.28 120 ASP A N 1
ATOM 979 C CA . ASP A 1 120 ? 6.446 1.498 20.933 1.00 53.28 120 ASP A CA 1
ATOM 980 C C . ASP A 1 120 ? 5.822 0.501 21.937 1.00 53.28 120 ASP A C 1
ATOM 982 O O . ASP A 1 120 ? 6.468 0.063 22.889 1.00 53.28 120 ASP A O 1
ATOM 986 N N . ASP A 1 121 ? 4.553 0.149 21.719 1.00 63.34 121 ASP A N 1
ATOM 987 C CA . ASP A 1 121 ? 3.787 -0.838 22.456 1.00 63.34 121 ASP A CA 1
ATOM 988 C C . ASP A 1 121 ? 3.240 -1.919 21.503 1.00 63.34 121 ASP A C 1
ATOM 990 O O . ASP A 1 121 ? 2.134 -1.797 20.967 1.00 63.34 121 ASP A O 1
ATOM 994 N N . ASP A 1 122 ? 3.997 -3.011 21.337 1.00 65.56 122 ASP A N 1
ATOM 995 C CA . ASP A 1 122 ? 3.593 -4.211 20.579 1.00 65.56 122 ASP A CA 1
ATOM 996 C C . ASP A 1 122 ? 2.243 -4.797 21.062 1.00 65.56 122 ASP A C 1
ATOM 998 O O . ASP A 1 122 ? 1.607 -5.572 20.344 1.00 65.56 122 ASP A O 1
ATOM 1002 N N . SER A 1 123 ? 1.776 -4.438 22.268 1.00 73.50 123 SER A N 1
ATOM 1003 C CA . SER A 1 123 ? 0.494 -4.891 22.820 1.00 73.50 123 SER A CA 1
ATOM 1004 C C . SER A 1 123 ? -0.705 -4.008 22.445 1.00 73.50 123 SER A C 1
ATOM 1006 O O . SER A 1 123 ? -1.850 -4.433 22.621 1.00 73.50 123 SER A O 1
ATOM 1008 N N . CYS A 1 124 ? -0.475 -2.807 21.897 1.00 78.25 124 CYS A N 1
ATOM 1009 C CA . CYS A 1 124 ? -1.518 -1.879 21.457 1.00 78.25 124 CYS A CA 1
ATOM 1010 C C . CYS A 1 124 ? -1.102 -1.119 20.183 1.00 78.25 124 CYS A C 1
ATOM 1012 O O . CYS A 1 124 ? -0.757 0.068 20.255 1.00 78.25 124 CYS A O 1
ATOM 1014 N N . PRO A 1 125 ? -1.195 -1.753 19.000 1.00 81.75 125 PRO A N 1
ATOM 1015 C CA . PRO A 1 125 ? -0.921 -1.070 17.745 1.00 81.75 125 PRO A CA 1
ATOM 1016 C C . PRO A 1 125 ? -1.990 0.001 17.492 1.00 81.75 125 PRO A C 1
ATOM 1018 O O . PRO A 1 125 ? -3.175 -0.298 17.366 1.00 81.75 125 PRO A O 1
ATOM 1021 N N . LYS A 1 126 ? -1.592 1.267 17.431 1.00 83.69 126 LYS A N 1
ATOM 1022 C CA . LYS A 1 126 ? -2.449 2.429 17.133 1.00 83.69 126 LYS A CA 1
ATOM 1023 C C . LYS A 1 126 ? -2.397 2.806 15.657 1.00 83.69 126 LYS A C 1
ATOM 1025 O O . LYS A 1 126 ? -3.249 3.578 15.196 1.00 83.69 126 LYS A O 1
ATOM 1030 N N . SER A 1 127 ? -1.397 2.295 14.940 1.00 85.00 127 SER A N 1
ATOM 1031 C CA . SER A 1 127 ? -1.168 2.589 13.536 1.00 85.00 127 SER A CA 1
ATOM 1032 C C . SER A 1 127 ? -0.839 1.343 12.710 1.00 85.00 127 SER A C 1
ATOM 1034 O O . SER A 1 127 ? -0.306 0.356 13.210 1.00 85.00 127 SER A O 1
ATOM 1036 N N . ILE A 1 128 ? -1.205 1.374 11.429 1.00 86.44 128 ILE A N 1
ATOM 1037 C CA . ILE A 1 128 ? -0.838 0.362 10.433 1.00 86.44 128 ILE A CA 1
ATOM 1038 C C . ILE A 1 128 ? -0.166 1.090 9.278 1.00 86.44 128 ILE A C 1
ATOM 1040 O O . ILE A 1 128 ? -0.683 2.103 8.808 1.00 86.44 128 ILE A O 1
ATOM 1044 N N . LEU A 1 129 ? 0.967 0.566 8.819 1.00 87.69 129 LEU A N 1
ATOM 1045 C CA . LEU A 1 129 ? 1.727 1.119 7.709 1.00 87.69 129 LEU A CA 1
ATOM 1046 C C . LEU A 1 129 ? 1.638 0.187 6.507 1.00 87.69 129 LEU A C 1
ATOM 1048 O O . LEU A 1 129 ? 1.888 -1.017 6.587 1.00 87.69 129 LEU A O 1
ATOM 1052 N N . TYR A 1 130 ? 1.292 0.775 5.377 1.00 88.62 130 TYR A N 1
ATOM 1053 C CA . TYR A 1 130 ? 1.370 0.142 4.078 1.00 88.62 130 TYR A CA 1
ATOM 1054 C C . TYR A 1 130 ? 2.374 0.908 3.229 1.00 88.62 130 TYR A C 1
ATOM 1056 O O . TYR A 1 130 ? 2.184 2.092 2.969 1.00 88.62 130 TYR A O 1
ATOM 1064 N N . ASN A 1 131 ? 3.452 0.240 2.838 1.00 90.25 131 ASN A N 1
ATOM 1065 C CA . ASN A 1 131 ? 4.501 0.825 2.019 1.00 90.25 131 ASN A CA 1
ATOM 1066 C C . ASN A 1 131 ? 4.233 0.507 0.556 1.00 90.25 131 ASN A C 1
ATOM 1068 O O . ASN A 1 131 ? 3.844 -0.610 0.226 1.00 90.25 131 ASN A O 1
ATOM 1072 N N . ILE A 1 132 ? 4.478 1.474 -0.313 1.00 90.38 132 ILE A N 1
ATOM 1073 C CA . ILE A 1 132 ? 4.462 1.301 -1.757 1.00 90.38 132 ILE A CA 1
ATOM 1074 C C . ILE A 1 132 ? 5.881 1.557 -2.253 1.00 90.38 132 ILE A C 1
ATOM 1076 O O . ILE A 1 132 ? 6.411 2.656 -2.095 1.00 90.38 132 ILE A O 1
ATOM 1080 N N . ASP A 1 133 ? 6.471 0.526 -2.845 1.00 91.19 133 ASP A N 1
ATOM 1081 C CA . ASP A 1 133 ? 7.779 0.552 -3.487 1.00 91.19 133 ASP A CA 1
ATOM 1082 C C . ASP A 1 133 ? 7.586 0.626 -5.002 1.00 91.19 133 ASP A C 1
ATOM 1084 O O . ASP A 1 133 ? 7.066 -0.310 -5.606 1.00 91.19 133 ASP A O 1
ATOM 1088 N N . CYS A 1 134 ? 7.969 1.750 -5.600 1.00 90.19 134 CYS A N 1
ATOM 1089 C CA . CYS A 1 134 ? 7.986 1.978 -7.038 1.00 90.19 134 CYS A CA 1
ATOM 1090 C C . CYS A 1 134 ? 9.437 2.017 -7.526 1.00 90.19 134 CYS A C 1
ATOM 1092 O O . CYS A 1 134 ? 9.940 3.088 -7.866 1.00 90.19 134 CYS A O 1
ATOM 1094 N N . SER A 1 135 ? 10.101 0.861 -7.531 1.00 88.00 135 SER A N 1
ATOM 1095 C CA . SER A 1 135 ? 11.483 0.733 -8.000 1.00 88.00 135 SER A CA 1
ATOM 1096 C C . SER A 1 135 ? 11.570 -0.071 -9.295 1.00 88.00 135 SER A C 1
ATOM 1098 O O . SER A 1 135 ? 10.982 -1.148 -9.411 1.00 88.00 135 SER A O 1
ATOM 1100 N N . GLU A 1 136 ? 12.343 0.431 -10.254 1.00 85.88 136 GLU A N 1
ATOM 1101 C CA . GLU A 1 136 ? 12.724 -0.280 -11.473 1.00 85.88 136 GLU A CA 1
ATOM 1102 C C . GLU A 1 136 ? 14.243 -0.414 -11.544 1.00 85.88 136 GLU A C 1
ATOM 1104 O O . GLU A 1 136 ? 14.981 0.570 -11.445 1.00 85.88 136 GLU A O 1
ATOM 1109 N N . THR A 1 137 ? 14.706 -1.647 -11.732 1.00 82.19 137 THR A N 1
ATOM 1110 C CA . THR A 1 137 ? 16.127 -1.977 -11.828 1.00 82.19 137 THR A CA 1
ATOM 1111 C C . THR A 1 137 ? 16.447 -2.411 -13.250 1.00 82.19 137 THR A C 1
ATOM 1113 O O . THR A 1 137 ? 15.808 -3.309 -13.797 1.00 82.19 137 THR A O 1
ATOM 1116 N N . ILE A 1 138 ? 17.456 -1.786 -13.845 1.00 84.38 138 ILE A N 1
ATOM 1117 C CA . ILE A 1 138 ? 18.027 -2.156 -15.138 1.00 84.38 138 ILE A CA 1
ATOM 1118 C C . ILE A 1 138 ? 19.401 -2.781 -14.912 1.00 84.38 138 ILE A C 1
ATOM 1120 O O . ILE A 1 138 ? 20.188 -2.298 -14.102 1.00 84.38 138 ILE A O 1
ATOM 1124 N N . VAL A 1 139 ? 19.700 -3.864 -15.626 1.00 83.81 139 VAL A N 1
ATOM 1125 C CA . VAL A 1 139 ? 21.010 -4.520 -15.555 1.00 83.81 139 VAL A CA 1
ATOM 1126 C C . VAL A 1 139 ? 21.850 -4.056 -16.737 1.00 83.81 139 VAL A C 1
ATOM 1128 O O . VAL A 1 139 ? 21.507 -4.337 -17.885 1.00 83.81 139 VAL A O 1
ATOM 1131 N N . ILE A 1 140 ? 22.948 -3.355 -16.457 1.00 81.81 140 ILE A N 1
ATOM 1132 C CA . ILE A 1 140 ? 23.925 -2.910 -17.458 1.00 81.81 140 ILE A CA 1
ATOM 1133 C C . ILE A 1 140 ? 25.264 -3.524 -17.067 1.00 81.81 140 ILE A C 1
ATOM 1135 O O . ILE A 1 140 ? 25.704 -3.373 -15.933 1.00 81.81 140 ILE A O 1
ATOM 1139 N N . ASP A 1 141 ? 25.876 -4.276 -17.982 1.00 86.88 141 ASP A N 1
ATOM 1140 C CA . ASP A 1 141 ? 27.175 -4.934 -17.772 1.00 86.88 141 ASP A CA 1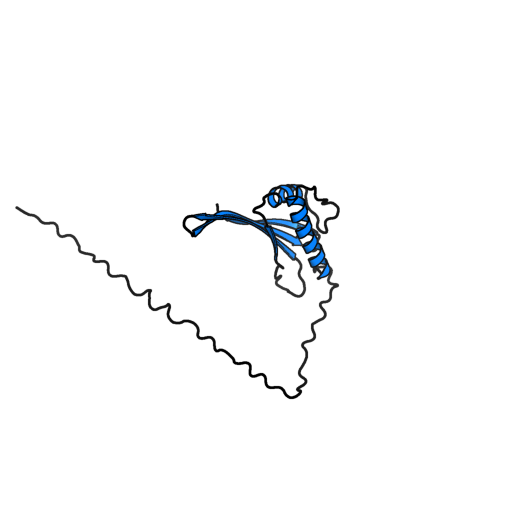
ATOM 1141 C C . ASP A 1 141 ? 27.253 -5.839 -16.522 1.00 86.88 141 ASP A C 1
ATOM 1143 O O . ASP A 1 141 ? 28.317 -6.061 -15.951 1.00 86.88 141 ASP A O 1
ATOM 1147 N N . GLY A 1 142 ? 26.114 -6.411 -16.114 1.00 85.56 142 GLY A N 1
ATOM 1148 C CA . GLY A 1 142 ? 26.009 -7.277 -14.935 1.00 85.56 142 GLY A CA 1
ATOM 1149 C C . GLY A 1 142 ? 25.802 -6.533 -13.613 1.00 85.56 142 GLY A C 1
ATOM 1150 O O . GLY A 1 142 ? 25.668 -7.188 -12.581 1.00 85.56 142 GLY A O 1
ATOM 1151 N N . GLU A 1 143 ? 25.723 -5.201 -13.638 1.00 82.38 143 GLU A N 1
ATOM 1152 C CA . GLU A 1 143 ? 25.421 -4.371 -12.474 1.00 82.38 143 GLU A CA 1
ATOM 1153 C C . GLU A 1 143 ? 23.961 -3.899 -12.488 1.00 82.38 143 GLU A C 1
ATOM 1155 O O . GLU A 1 143 ? 23.451 -3.377 -13.486 1.00 82.38 143 GLU A O 1
ATOM 1160 N N . GLU A 1 144 ? 23.283 -4.080 -11.353 1.00 82.06 144 GLU A N 1
ATOM 1161 C CA . GLU A 1 144 ? 21.944 -3.549 -11.106 1.00 82.06 144 GLU A CA 1
ATOM 1162 C C . GLU A 1 144 ? 22.012 -2.035 -10.879 1.00 82.06 144 GLU A C 1
ATOM 1164 O O . GLU A 1 144 ? 22.593 -1.558 -9.907 1.00 82.06 144 GLU A O 1
ATOM 1169 N N . ASN A 1 145 ? 21.385 -1.278 -11.773 1.00 78.94 145 ASN A N 1
ATOM 1170 C CA . ASN A 1 145 ? 21.243 0.165 -11.682 1.00 78.94 145 ASN A CA 1
ATOM 1171 C C . ASN A 1 145 ? 19.761 0.501 -11.489 1.00 78.94 145 ASN A C 1
ATOM 1173 O O . ASN A 1 145 ? 18.904 -0.006 -12.213 1.00 78.94 145 ASN A O 1
ATOM 1177 N N . PHE A 1 146 ? 19.436 1.355 -10.519 1.00 73.19 146 PHE A N 1
ATOM 1178 C CA . PHE A 1 146 ? 18.067 1.845 -10.361 1.00 73.19 146 PHE A CA 1
ATOM 1179 C C . PHE A 1 146 ? 17.776 2.872 -11.455 1.00 73.19 146 PHE A C 1
ATOM 1181 O O . PHE A 1 146 ? 18.437 3.905 -11.524 1.00 73.19 146 PHE A O 1
ATOM 1188 N N . SER A 1 147 ? 16.800 2.579 -12.313 1.00 79.62 147 SER A N 1
ATOM 1189 C CA . SER A 1 147 ? 16.299 3.538 -13.302 1.00 79.62 147 SER A CA 1
ATOM 1190 C C . SER A 1 147 ? 15.285 4.497 -12.684 1.00 79.62 147 SER A C 1
ATOM 1192 O O . SER A 1 147 ? 15.161 5.636 -13.122 1.00 79.62 147 SER A O 1
ATOM 1194 N N . GLU A 1 148 ? 14.536 4.027 -11.690 1.00 81.06 148 GLU A N 1
ATOM 1195 C CA . GLU A 1 148 ? 13.585 4.823 -10.929 1.00 81.06 148 GLU A CA 1
ATOM 1196 C C . GLU A 1 148 ? 13.414 4.201 -9.544 1.00 81.06 148 GLU A C 1
ATOM 1198 O O . GLU A 1 148 ? 13.371 2.976 -9.420 1.00 81.06 148 GLU A O 1
ATOM 1203 N N . GLN A 1 149 ? 13.317 5.033 -8.510 1.00 85.25 149 GLN A N 1
ATOM 1204 C CA . GLN A 1 149 ? 13.062 4.595 -7.146 1.00 85.25 149 GLN A CA 1
ATOM 1205 C C . GLN A 1 149 ? 12.209 5.639 -6.424 1.00 85.25 149 GLN A C 1
ATOM 1207 O O . GLN A 1 149 ? 12.661 6.747 -6.156 1.00 85.25 149 GLN A O 1
ATOM 1212 N N . ASP A 1 150 ? 10.980 5.275 -6.071 1.00 89.19 150 ASP A N 1
ATOM 1213 C CA . ASP A 1 150 ? 10.075 6.090 -5.259 1.00 89.19 150 ASP A CA 1
ATOM 1214 C C . ASP A 1 150 ? 9.452 5.235 -4.149 1.00 89.19 150 ASP A C 1
ATOM 1216 O O . ASP A 1 150 ? 8.866 4.186 -4.415 1.00 89.19 150 ASP A O 1
ATOM 1220 N N . TYR A 1 151 ? 9.509 5.726 -2.910 1.00 88.69 151 TYR A N 1
ATOM 1221 C CA . TYR A 1 151 ? 8.921 5.071 -1.741 1.00 88.69 151 TYR A CA 1
ATOM 1222 C C . TYR A 1 151 ? 7.823 5.927 -1.127 1.00 88.69 151 TYR A C 1
ATOM 1224 O O . TYR A 1 151 ? 7.987 7.139 -0.934 1.00 88.69 151 TYR A O 1
ATOM 1232 N N . TRP A 1 152 ? 6.704 5.286 -0.799 1.00 90.25 152 TRP A N 1
ATOM 1233 C CA . TRP A 1 152 ? 5.561 5.937 -0.174 1.00 90.25 152 TRP A CA 1
ATOM 1234 C C . TRP A 1 152 ? 5.017 5.135 0.992 1.00 90.25 152 TRP A C 1
ATOM 1236 O O . TRP A 1 152 ? 4.870 3.920 0.915 1.00 90.25 152 TRP A O 1
ATOM 1246 N N . ASP A 1 153 ? 4.609 5.859 2.022 1.00 89.31 153 ASP A N 1
ATOM 1247 C CA . ASP A 1 153 ? 4.067 5.324 3.257 1.00 89.31 153 ASP A CA 1
ATOM 1248 C C . ASP A 1 153 ? 2.602 5.746 3.369 1.00 89.31 153 ASP A C 1
ATOM 1250 O O . ASP A 1 153 ? 2.280 6.938 3.342 1.00 89.31 153 ASP A O 1
ATOM 1254 N N . ILE A 1 154 ? 1.707 4.770 3.510 1.00 89.88 154 ILE A N 1
ATOM 1255 C CA . ILE A 1 154 ? 0.302 4.981 3.851 1.00 89.88 154 ILE A CA 1
ATOM 1256 C C . ILE A 1 154 ? 0.096 4.566 5.301 1.00 89.88 154 ILE A C 1
ATOM 1258 O O . ILE A 1 154 ? 0.022 3.380 5.630 1.00 89.88 154 ILE A O 1
ATOM 1262 N N . LEU A 1 155 ? -0.013 5.562 6.173 1.00 89.38 155 LEU A N 1
ATOM 1263 C CA . LEU A 1 155 ? -0.266 5.377 7.592 1.00 89.38 155 LEU A CA 1
ATOM 1264 C C . LEU A 1 155 ? -1.769 5.444 7.870 1.00 89.38 155 LEU A C 1
ATOM 1266 O O . LEU A 1 155 ? -2.406 6.482 7.678 1.00 89.38 155 LEU A O 1
ATOM 1270 N N . VAL A 1 156 ? -2.322 4.351 8.385 1.00 88.56 156 VAL A N 1
ATOM 1271 C CA . VAL A 1 156 ? -3.709 4.260 8.847 1.00 88.56 156 VAL A CA 1
ATOM 1272 C C . VAL A 1 156 ? -3.734 4.354 10.365 1.00 88.56 156 VAL A C 1
ATOM 1274 O O . VAL A 1 156 ? -3.108 3.552 11.055 1.00 88.56 156 VAL A O 1
ATOM 1277 N N . LYS A 1 157 ? -4.486 5.313 10.903 1.00 87.12 157 LYS A N 1
ATOM 1278 C CA . LYS A 1 157 ? -4.719 5.446 12.347 1.00 87.12 157 LYS A CA 1
ATOM 1279 C C . LYS A 1 157 ? -6.051 4.812 12.743 1.00 87.12 157 LYS A C 1
ATOM 1281 O O . LYS A 1 157 ? -6.992 4.799 11.955 1.00 87.12 157 LYS A O 1
ATOM 1286 N N . LYS A 1 158 ? -6.173 4.333 13.988 1.00 82.44 158 LYS A N 1
ATOM 1287 C CA . LYS A 1 158 ? -7.410 3.683 14.482 1.00 82.44 158 LYS A CA 1
ATOM 1288 C C . LYS A 1 158 ? -8.663 4.566 14.398 1.00 82.44 158 LYS A C 1
ATOM 1290 O O . LYS A 1 158 ? -9.770 4.049 14.320 1.00 82.44 158 LYS A O 1
ATOM 1295 N N . ASN A 1 159 ? -8.497 5.886 14.355 1.00 80.56 159 ASN A N 1
ATOM 1296 C CA . ASN A 1 159 ? -9.584 6.837 14.121 1.00 80.56 159 ASN A CA 1
ATOM 1297 C C . ASN A 1 159 ? -10.020 6.944 12.642 1.00 80.56 159 ASN A C 1
ATOM 1299 O O . ASN A 1 159 ? -10.694 7.906 12.300 1.00 80.56 159 ASN A O 1
ATOM 1303 N N . GLY A 1 160 ? -9.594 6.027 11.768 1.00 74.44 160 GLY A N 1
ATOM 1304 C CA . GLY A 1 160 ? -9.982 5.972 10.354 1.00 74.44 160 GLY A CA 1
ATOM 1305 C C . GLY A 1 160 ? -9.173 6.884 9.431 1.00 74.44 160 GLY A C 1
ATOM 1306 O O . GLY A 1 160 ? -9.231 6.719 8.216 1.00 74.44 160 GLY A O 1
ATOM 1307 N N . LYS A 1 161 ? -8.371 7.804 9.986 1.00 82.25 161 LYS A N 1
ATOM 1308 C CA . LYS A 1 161 ? -7.588 8.760 9.199 1.00 82.25 161 LYS A CA 1
ATOM 1309 C C . LYS A 1 161 ? -6.434 8.073 8.471 1.00 82.25 161 LYS A C 1
ATOM 1311 O O . LYS A 1 161 ? -5.594 7.426 9.104 1.00 82.25 161 LYS A O 1
ATOM 1316 N N . VAL A 1 162 ? -6.350 8.332 7.169 1.00 87.75 162 VAL A N 1
ATOM 1317 C CA . VAL A 1 162 ? -5.228 7.960 6.304 1.00 87.75 162 VAL A CA 1
ATOM 1318 C C . VAL A 1 162 ? -4.274 9.147 6.134 1.00 87.75 162 VAL A C 1
ATOM 1320 O O . VAL A 1 162 ? -4.696 10.299 6.020 1.00 87.75 162 VAL A O 1
ATOM 1323 N N . ILE A 1 163 ? -2.970 8.876 6.158 1.00 87.19 163 ILE A N 1
ATOM 1324 C CA . ILE A 1 163 ? -1.912 9.836 5.829 1.00 87.19 163 ILE A CA 1
ATOM 1325 C C . ILE A 1 163 ? -1.009 9.180 4.790 1.00 87.19 163 ILE A C 1
ATOM 1327 O O . ILE A 1 163 ? -0.459 8.116 5.056 1.00 87.19 163 ILE A O 1
ATOM 1331 N N . ILE A 1 164 ? -0.854 9.823 3.634 1.00 88.81 164 ILE A N 1
ATOM 1332 C CA . ILE A 1 164 ? 0.056 9.389 2.570 1.00 88.81 164 ILE A CA 1
ATOM 1333 C C . ILE A 1 164 ? 1.261 10.328 2.554 1.00 88.81 164 ILE A C 1
ATOM 1335 O O . ILE A 1 164 ? 1.101 11.544 2.424 1.00 88.81 164 ILE A O 1
ATOM 1339 N N . SER A 1 165 ? 2.464 9.776 2.678 1.00 88.25 165 SER A N 1
ATOM 1340 C CA . SER A 1 165 ? 3.717 10.535 2.685 1.00 88.25 165 SER A CA 1
ATOM 1341 C C . SER A 1 165 ? 4.768 9.883 1.798 1.00 88.25 165 SER A C 1
ATOM 1343 O O . SER A 1 165 ? 4.916 8.666 1.815 1.00 88.25 165 SER A O 1
ATOM 1345 N N . LYS A 1 166 ? 5.524 10.692 1.047 1.00 86.50 166 LYS A N 1
ATOM 1346 C CA . LYS A 1 166 ? 6.721 10.212 0.346 1.00 86.50 166 LYS A CA 1
ATOM 1347 C C . LYS A 1 166 ? 7.793 9.922 1.392 1.00 86.50 166 LYS A C 1
ATOM 1349 O O . LYS A 1 166 ? 8.140 10.827 2.150 1.00 86.50 166 LYS A O 1
ATOM 1354 N N . SER A 1 167 ? 8.286 8.692 1.441 1.00 83.50 167 SER A N 1
ATOM 1355 C CA . SER A 1 167 ? 9.302 8.251 2.402 1.00 83.50 167 SER A CA 1
ATOM 1356 C C . SER A 1 167 ? 10.712 8.240 1.814 1.00 83.50 167 SER A C 1
ATOM 1358 O O . SER A 1 167 ? 11.686 8.281 2.562 1.00 83.50 167 SER A O 1
ATOM 1360 N N . GLY A 1 168 ? 10.846 8.287 0.487 1.00 82.81 168 GLY A N 1
ATOM 1361 C CA . GLY A 1 168 ? 12.143 8.402 -0.171 1.00 82.81 168 GLY A CA 1
ATOM 1362 C C . GLY A 1 168 ? 12.054 8.319 -1.688 1.00 82.81 168 GLY A C 1
ATOM 1363 O O . GLY A 1 168 ? 10.974 8.143 -2.253 1.00 82.81 168 GLY A O 1
ATOM 1364 N N . GLY A 1 169 ? 13.201 8.467 -2.341 1.00 79.50 169 GLY A N 1
ATOM 1365 C CA . GLY A 1 169 ? 13.355 8.186 -3.761 1.00 79.50 169 GLY A CA 1
ATOM 1366 C C . GLY A 1 169 ? 14.706 8.631 -4.317 1.00 79.50 169 GLY A C 1
ATOM 1367 O O . GLY A 1 169 ? 15.363 9.493 -3.730 1.00 79.50 169 GLY A O 1
ATOM 1368 N N . ALA A 1 170 ? 15.099 8.032 -5.436 1.00 62.47 170 ALA A N 1
ATOM 1369 C CA . ALA A 1 170 ? 16.289 8.348 -6.215 1.00 62.47 170 ALA A CA 1
ATOM 1370 C C . ALA A 1 170 ? 15.998 8.110 -7.707 1.00 62.47 170 ALA A C 1
ATOM 1372 O O . ALA A 1 170 ? 15.231 7.216 -8.064 1.00 62.47 170 ALA A O 1
ATOM 1373 N N . GLY A 1 171 ? 16.587 8.935 -8.568 1.00 52.06 171 GLY A N 1
ATOM 1374 C CA . GLY A 1 171 ? 16.398 8.902 -10.018 1.00 52.06 171 GLY A CA 1
ATOM 1375 C C . GLY A 1 171 ? 17.202 10.003 -10.680 1.00 52.06 171 GLY A C 1
ATOM 1376 O O . GLY A 1 171 ? 17.132 11.145 -10.168 1.00 52.06 171 GLY A O 1
#

Foldseek 3Di:
DDDDDDDDDPDDDDDDDPPPPPPPDDDDDPDDPDPDDDDDDDDDDPPPPPLPQPDLQFDHPVNLVLLVVQVVVLLVCLCVVHDDDPVPHPADDDPVRVVVSSVQSVQPQKDKDWDAPPDVDPSGHQKTKIKIWNWDWDADPNDTDTPWTWIWIWIAGSVRDTDIDTPDIDD

pLDDT: mean 71.93, std 20.42, range [31.66, 93.44]

Radius of gyration: 28.31 Å; chains: 1; bounding box: 92×64×55 Å

Secondary structure (DSSP, 8-state):
---------------SSSSGGGG-----------------------------TT-TTS--HHHHHHHHHHHHHHHHHHHTTPPP-GGG-SSB--HHHHHHHHHHTTSTTEEEEEEPP--S-TTS--EEEEEEEEEEEEEETTEEEEEEEEEEEEEEETTSBEEEEEEEEE-

Sequence (171 aa):
MLVMHQHIKHKKIILPLLVIYFLFGCKQPKKDVVIDVSSNINDSIPKKTQVKDNNPKCFSTNDIEKISNHYKKLEEVIKSGVEYDFTNSPVEYSDKDILWLKRTLKRSICKGEIKRVKDDDDSCPKSILYNIDCSETIVIDGEENFSEQDYWDILVKKNGKVIISKSGGAG